Protein AF-P83469-F1 (afdb_monomer)

Foldseek 3Di:
DCDALQDDPNAGNDWACFSDDDPVDTFTGHSPDRYRPPDPD

Mean predicted aligned error: 5.3 Å

Sequence (41 aa):
CTTGPCCRQCKLKPAGTTCWKTSLTSHYCTGKSCDCPLYPG

Radius of gyration: 9.49 Å; Cα contacts (8 Å, |Δi|>4): 84; chains: 1; bounding box: 19×25×22 Å

InterPro domains:
  IPR001762 Disintegrin domain [PR00289] (1-19)
  IPR001762 Disintegrin domain [PR00289] (27-39)
  IPR036436 Disintegrin domain superfamily [G3DSA:4.10.70.10] (1-41)
  IPR036436 Disintegrin domain superfamily [SSF57552] (1-38)

Organism: Macrovipera lebetina obtusa (NCBI:txid209528)

Secondary structure (DSSP, 8-state):
--SSTTEETTEEPPTT-EEEE-SS-EEE--SS-SS-TT---

Nearest PDB structures (foldseek):
  2w9w-assembly1_A  TM=7.755E-01  e=1.973E-06  Protobothrops jerdonii
  2w9v-assembly1_A  TM=7.621E-01  e=2.764E-05  Protobothrops jerdonii
  2w9u-assembly1_A  TM=7.330E-01  e=4.345E-05  Protobothrops jerdonii
  6lsq-assembly1_A  TM=7.241E-01  e=8.876E-04  Echis carinatus
  1tej-assembly1_A  TM=8.946E-01  e=5.030E-03  Echis carinatus

Structure (mmCIF, N/CA/C/O backbone):
data_AF-P83469-F1
#
_entry.id   AF-P83469-F1
#
loop_
_atom_site.group_PDB
_atom_site.id
_atom_site.type_symbol
_atom_site.label_atom_id
_atom_site.label_alt_id
_atom_site.label_comp_id
_atom_site.label_asym_id
_atom_site.label_entity_id
_atom_site.label_seq_id
_atom_site.pdbx_PDB_ins_code
_atom_site.Cartn_x
_atom_site.Cartn_y
_atom_site.Cartn_z
_atom_site.occupancy
_atom_site.B_iso_or_equiv
_atom_site.auth_seq_id
_atom_site.auth_comp_id
_atom_site.auth_asym_id
_atom_site.auth_atom_id
_atom_site.pdbx_PDB_model_num
ATOM 1 N N . CYS A 1 1 ? -3.744 -8.064 3.892 1.00 74.94 1 CYS A N 1
ATOM 2 C CA . CYS A 1 1 ? -2.687 -7.456 3.053 1.00 74.94 1 CYS A CA 1
ATOM 3 C C . CYS A 1 1 ? -1.474 -7.212 3.934 1.00 74.94 1 CYS A C 1
ATOM 5 O O . CYS A 1 1 ? -1.673 -7.065 5.130 1.00 74.94 1 CYS A O 1
ATOM 7 N N . THR A 1 2 ? -0.255 -7.179 3.399 1.00 78.50 2 THR A N 1
ATOM 8 C CA . THR A 1 2 ? 0.963 -7.075 4.238 1.00 78.50 2 THR A CA 1
ATOM 9 C C . THR A 1 2 ? 1.758 -5.816 3.909 1.00 78.50 2 THR A C 1
ATOM 11 O O . THR A 1 2 ? 2.207 -5.111 4.805 1.00 78.50 2 THR A O 1
ATOM 14 N N . THR A 1 3 ? 1.842 -5.478 2.625 1.00 80.06 3 THR A N 1
ATOM 15 C CA . THR A 1 3 ? 2.490 -4.276 2.095 1.00 80.06 3 THR A CA 1
ATOM 16 C C . THR A 1 3 ? 1.635 -3.707 0.957 1.00 80.06 3 THR A C 1
ATOM 18 O O . THR A 1 3 ? 0.844 -4.431 0.352 1.00 80.06 3 THR A O 1
ATOM 21 N N . GLY A 1 4 ? 1.719 -2.395 0.718 1.00 84.12 4 GLY A N 1
ATOM 22 C CA . GLY A 1 4 ? 1.020 -1.718 -0.381 1.00 84.12 4 GLY A CA 1
ATOM 23 C C . GLY A 1 4 ? 0.258 -0.451 0.040 1.00 84.12 4 GLY A C 1
ATOM 24 O O . GLY A 1 4 ? -0.146 -0.318 1.199 1.00 84.12 4 GLY A O 1
ATOM 25 N N . PRO A 1 5 ? 0.028 0.492 -0.888 1.00 86.75 5 PRO A N 1
ATOM 26 C CA . PRO A 1 5 ? -0.586 1.796 -0.604 1.00 86.75 5 PRO A CA 1
ATOM 27 C C . PRO A 1 5 ? -2.053 1.699 -0.145 1.00 86.75 5 PRO A C 1
ATOM 29 O O . PRO A 1 5 ? -2.541 2.559 0.604 1.00 86.75 5 PRO A O 1
ATOM 32 N N . CYS A 1 6 ? -2.752 0.629 -0.532 1.00 88.50 6 CYS A N 1
ATOM 33 C CA . CYS A 1 6 ? -4.102 0.308 -0.071 1.00 88.50 6 CYS A CA 1
ATOM 34 C C . CYS A 1 6 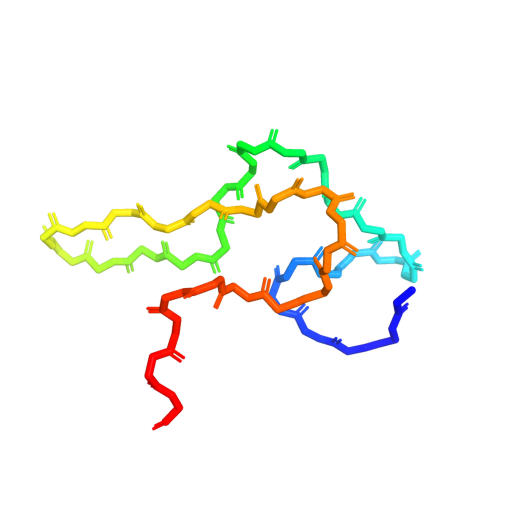? -4.142 -0.608 1.151 1.00 88.50 6 CYS A C 1
ATOM 36 O O . CYS A 1 6 ? -5.227 -0.995 1.582 1.00 88.50 6 CYS A O 1
ATOM 38 N N . CYS A 1 7 ? -2.994 -0.930 1.748 1.00 89.75 7 CYS A N 1
ATOM 39 C CA . CYS A 1 7 ? -2.933 -1.698 2.979 1.00 89.75 7 CYS A CA 1
ATOM 40 C C . CYS A 1 7 ? -2.737 -0.796 4.200 1.00 89.75 7 CYS A C 1
ATOM 42 O O . CYS A 1 7 ? -1.892 0.099 4.205 1.00 89.75 7 CYS A O 1
ATOM 44 N N . ARG A 1 8 ? -3.507 -1.029 5.264 1.00 88.38 8 ARG A N 1
ATOM 45 C CA . ARG A 1 8 ? -3.326 -0.361 6.556 1.00 88.38 8 ARG A CA 1
ATOM 46 C C . ARG A 1 8 ? -3.584 -1.353 7.683 1.00 88.38 8 ARG A C 1
ATOM 48 O O . ARG A 1 8 ? -4.658 -1.938 7.738 1.00 88.38 8 ARG A O 1
ATOM 55 N N . GLN A 1 9 ? -2.621 -1.517 8.593 1.00 87.25 9 GLN A N 1
ATOM 56 C CA . GLN A 1 9 ? -2.732 -2.437 9.741 1.00 87.25 9 GLN A CA 1
ATOM 57 C C . GLN A 1 9 ? -3.145 -3.860 9.324 1.00 87.25 9 GLN A C 1
ATOM 59 O O . GLN A 1 9 ? -4.099 -4.434 9.842 1.00 87.25 9 GLN A O 1
ATOM 64 N N . CYS A 1 10 ? -2.478 -4.392 8.302 1.00 85.88 10 CYS A N 1
ATOM 65 C CA . CYS A 1 10 ? -2.772 -5.690 7.695 1.00 85.88 10 CYS A CA 1
ATOM 66 C C . CYS A 1 10 ? -4.173 -5.847 7.053 1.00 85.88 10 CYS A C 1
ATOM 68 O O . CYS A 1 10 ? -4.515 -6.926 6.555 1.00 85.88 10 CYS A O 1
ATOM 70 N N . LYS A 1 11 ? -4.975 -4.775 6.993 1.00 88.81 11 LYS A N 1
ATOM 71 C CA . LYS A 1 11 ? -6.322 -4.734 6.405 1.00 88.81 11 LYS A CA 1
ATOM 72 C C . LYS A 1 11 ? -6.358 -3.894 5.133 1.00 88.81 11 LYS A C 1
ATOM 74 O O . LYS A 1 11 ? -5.637 -2.904 4.998 1.00 88.81 11 LYS A O 1
ATOM 79 N N . LEU A 1 12 ? -7.213 -4.293 4.197 1.00 88.50 12 LEU A N 1
ATOM 80 C CA . LEU A 1 12 ? -7.467 -3.512 2.992 1.00 88.50 12 LEU A CA 1
ATOM 81 C C . LEU A 1 12 ? -8.214 -2.234 3.370 1.00 88.50 12 LEU A C 1
ATOM 83 O O . LEU A 1 12 ? -9.209 -2.277 4.095 1.00 88.50 12 LEU A O 1
ATOM 87 N N . LYS A 1 13 ? -7.730 -1.093 2.879 1.00 89.50 13 LYS A N 1
ATOM 88 C CA . LYS A 1 13 ? -8.477 0.161 2.946 1.00 89.50 13 LYS A CA 1
ATOM 89 C C . LYS A 1 13 ? -9.773 0.003 2.135 1.00 89.50 13 LYS A C 1
ATOM 91 O O . LYS A 1 13 ? -9.747 -0.651 1.090 1.00 89.50 13 LYS A O 1
ATOM 96 N N . PRO A 1 14 ? -10.892 0.593 2.583 1.00 89.75 14 PRO A N 1
ATOM 97 C CA . PRO A 1 14 ? -12.155 0.502 1.863 1.00 89.75 14 PRO A CA 1
ATOM 98 C C . PRO A 1 14 ? -12.048 1.132 0.472 1.00 89.75 14 PRO A C 1
ATOM 100 O O . PRO A 1 14 ? -11.209 2.010 0.225 1.00 89.75 14 PRO A O 1
ATOM 103 N N . ALA A 1 15 ? -12.917 0.674 -0.431 1.00 89.38 15 ALA A N 1
ATOM 104 C CA . ALA A 1 15 ? -13.021 1.234 -1.769 1.00 89.38 15 ALA A CA 1
ATOM 105 C C . ALA A 1 15 ? -13.267 2.752 -1.696 1.00 89.38 15 ALA A C 1
ATOM 107 O O . ALA A 1 15 ? -14.030 3.211 -0.850 1.00 89.38 15 ALA A O 1
ATOM 108 N N . GLY A 1 16 ? -12.589 3.530 -2.542 1.00 87.69 16 GLY A N 1
ATOM 109 C CA . GLY A 1 16 ? -12.676 4.996 -2.520 1.00 87.69 16 GLY A CA 1
ATOM 110 C C . GLY A 1 16 ? -11.701 5.688 -1.560 1.00 87.69 16 GLY A C 1
ATOM 111 O O . GLY A 1 16 ? -11.659 6.914 -1.518 1.00 87.69 16 GLY A O 1
ATOM 112 N N . THR A 1 17 ? -10.866 4.951 -0.818 1.00 89.81 17 THR A N 1
ATOM 113 C CA . THR A 1 17 ? -9.778 5.578 -0.046 1.00 89.81 17 THR A CA 1
ATOM 114 C C . THR A 1 17 ? -8.638 5.980 -0.974 1.00 89.81 17 THR A C 1
ATOM 116 O O . THR A 1 17 ? -8.137 5.130 -1.704 1.00 89.81 17 THR A O 1
ATOM 119 N N . THR A 1 18 ? -8.176 7.231 -0.934 1.00 88.75 18 THR A N 1
ATOM 120 C CA . THR A 1 18 ? -7.042 7.674 -1.760 1.00 88.75 18 THR A CA 1
ATOM 121 C C . THR A 1 18 ? -5.781 6.873 -1.427 1.00 88.75 18 THR A C 1
ATOM 123 O O . THR A 1 18 ? -5.330 6.847 -0.277 1.00 88.75 18 THR A O 1
ATOM 126 N N . CYS A 1 19 ? -5.216 6.206 -2.431 1.00 88.06 19 CYS A N 1
ATOM 127 C CA . CYS A 1 19 ? -3.949 5.484 -2.327 1.00 88.06 19 CYS A CA 1
ATOM 128 C C . CYS A 1 19 ? -2.774 6.262 -2.892 1.00 88.06 19 CYS A C 1
ATOM 130 O O . CYS A 1 19 ? -1.665 6.130 -2.384 1.00 88.06 19 CYS A O 1
ATOM 132 N N . TRP A 1 20 ? -3.025 7.084 -3.905 1.00 84.88 20 TRP A N 1
ATOM 133 C CA . TRP A 1 20 ? -2.016 7.923 -4.526 1.00 84.88 20 TRP A CA 1
ATOM 134 C C . TRP A 1 20 ? -2.653 9.224 -4.991 1.00 84.88 20 TRP A C 1
ATOM 136 O O . TRP A 1 20 ? -3.807 9.232 -5.417 1.00 84.88 20 TRP A O 1
ATOM 146 N N . LYS A 1 21 ? -1.921 10.329 -4.911 1.00 85.44 21 LYS A N 1
ATOM 147 C CA . LYS A 1 21 ? -2.381 11.628 -5.400 1.00 85.44 21 LYS A CA 1
ATOM 148 C C . LYS A 1 21 ? -1.234 12.295 -6.138 1.00 85.44 21 LYS A C 1
ATOM 150 O O . LYS A 1 21 ? -0.176 12.514 -5.560 1.00 85.44 21 LYS A O 1
ATOM 155 N N . THR A 1 22 ? -1.460 12.616 -7.402 1.00 81.00 22 THR A N 1
ATOM 156 C CA . THR A 1 22 ? -0.610 13.517 -8.179 1.00 81.00 22 THR A CA 1
ATOM 157 C C . THR A 1 22 ? -1.263 14.897 -8.238 1.00 81.00 22 THR A C 1
ATOM 159 O O . THR A 1 22 ? -2.394 15.089 -7.783 1.00 81.00 22 THR A O 1
ATOM 162 N N . SER A 1 23 ? -0.568 15.870 -8.825 1.00 85.75 23 SER A N 1
ATOM 163 C CA . SER A 1 23 ? -1.131 17.197 -9.098 1.00 85.75 23 SER A CA 1
ATOM 164 C C . SER A 1 23 ? -2.328 17.151 -10.059 1.00 85.75 23 SER A C 1
ATOM 166 O O . SER A 1 23 ? -3.146 18.063 -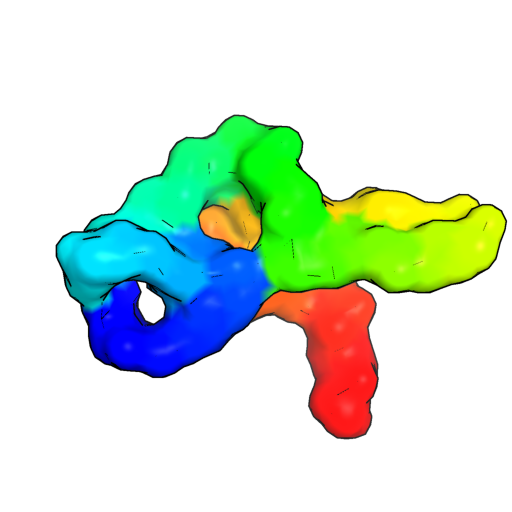10.047 1.00 85.75 23 SER A O 1
ATOM 168 N N . LEU A 1 24 ? -2.430 16.097 -10.880 1.00 83.75 24 LEU A N 1
ATOM 169 C CA . LEU A 1 24 ? -3.434 15.953 -11.939 1.00 83.75 24 LEU A CA 1
ATOM 170 C C . LEU A 1 24 ? -4.555 14.973 -11.578 1.00 83.75 24 LEU A C 1
ATOM 172 O O . LEU A 1 24 ? -5.689 15.154 -12.010 1.00 83.75 24 LEU A O 1
ATOM 176 N N . THR A 1 25 ? -4.259 13.918 -10.815 1.00 85.75 25 THR A N 1
ATOM 177 C CA . THR A 1 25 ? -5.219 12.841 -10.550 1.00 85.75 25 THR A CA 1
ATOM 178 C C . THR A 1 25 ? -5.040 12.217 -9.171 1.00 85.75 25 THR A C 1
ATOM 180 O O . THR A 1 25 ? -3.934 12.116 -8.638 1.00 85.75 25 THR A O 1
ATOM 183 N N . SER A 1 26 ? -6.155 11.797 -8.578 1.00 87.00 26 SER A N 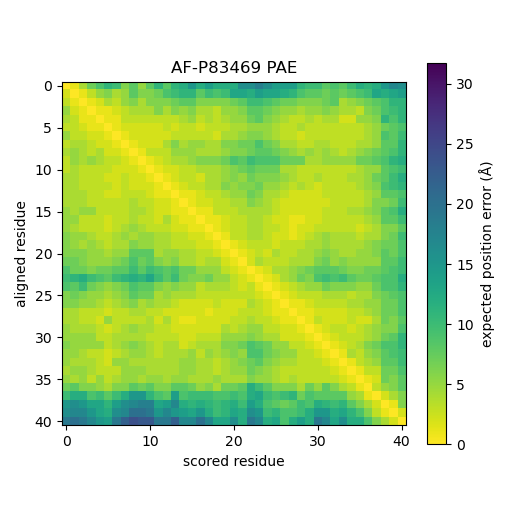1
ATOM 184 C CA . SER A 1 26 ? -6.170 10.990 -7.361 1.00 87.00 26 SER A CA 1
ATOM 185 C C . SER A 1 26 ? -6.576 9.570 -7.722 1.00 87.00 26 SER A C 1
ATOM 187 O O . SER A 1 26 ? -7.562 9.348 -8.420 1.00 87.00 26 SER A O 1
ATOM 189 N N . HIS A 1 27 ? -5.817 8.608 -7.224 1.00 87.62 27 HIS A N 1
ATOM 190 C CA . HIS A 1 27 ? -6.101 7.194 -7.370 1.00 87.62 27 HIS A CA 1
ATOM 191 C C . HIS A 1 27 ? -6.628 6.645 -6.058 1.00 87.62 27 HIS A C 1
ATOM 193 O O . HIS A 1 27 ? -6.173 7.011 -4.969 1.00 87.62 27 HIS A O 1
ATOM 199 N N . TYR A 1 28 ? -7.587 5.739 -6.179 1.00 89.44 28 TYR A N 1
ATOM 200 C CA . TYR A 1 28 ? -8.348 5.229 -5.057 1.00 89.44 28 TYR A CA 1
ATOM 201 C C . TYR A 1 28 ? -8.226 3.716 -4.964 1.00 89.44 28 TYR A C 1
ATOM 203 O O . TYR A 1 28 ? -8.131 3.007 -5.966 1.00 89.44 28 TYR A O 1
ATOM 211 N N . CYS A 1 29 ? -8.256 3.223 -3.734 1.00 89.81 29 CYS A N 1
ATOM 212 C CA . CYS A 1 29 ? -8.314 1.807 -3.443 1.00 89.81 29 CYS A CA 1
ATOM 213 C C . CYS A 1 29 ? -9.606 1.204 -3.974 1.00 89.81 29 CYS A C 1
ATOM 215 O O . CYS A 1 29 ? -10.669 1.820 -3.911 1.00 89.81 29 CYS A O 1
ATOM 217 N N . THR A 1 30 ? -9.520 -0.042 -4.429 1.00 88.88 30 THR A N 1
ATOM 218 C CA . THR A 1 30 ? -10.679 -0.824 -4.881 1.00 88.88 30 THR A CA 1
ATOM 219 C C . THR A 1 30 ? -11.382 -1.550 -3.737 1.00 88.88 30 THR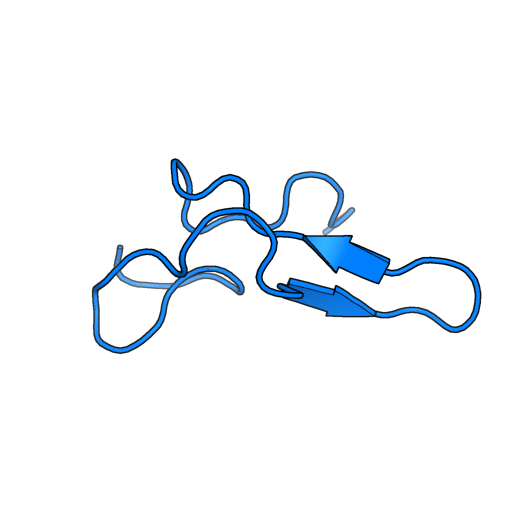 A C 1
ATOM 221 O O . THR A 1 30 ? -12.444 -2.128 -3.943 1.00 88.88 30 THR A O 1
ATOM 224 N N . GLY A 1 31 ? -10.776 -1.590 -2.543 1.00 86.06 31 GLY A N 1
ATOM 225 C CA . GLY A 1 31 ? -11.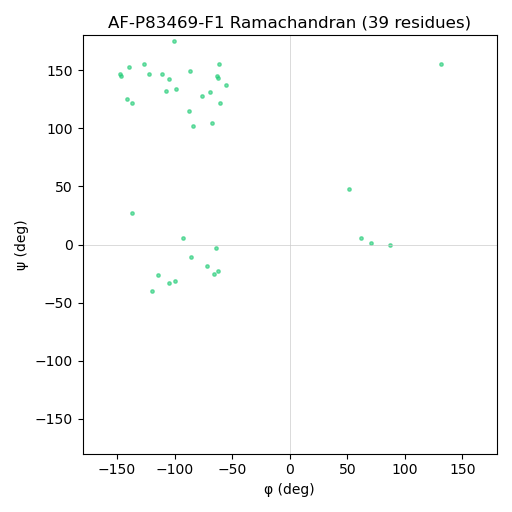230 -2.428 -1.428 1.00 86.06 31 GLY A CA 1
ATOM 226 C C . GLY A 1 31 ? -10.996 -3.927 -1.635 1.00 86.06 31 GLY A C 1
ATOM 227 O O . GLY A 1 31 ? -11.361 -4.719 -0.773 1.00 86.06 31 GLY A O 1
ATOM 228 N N . LYS A 1 32 ? -10.387 -4.319 -2.762 1.00 87.12 32 LYS A N 1
ATOM 229 C CA . LYS A 1 32 ? -10.128 -5.718 -3.135 1.00 87.12 32 LYS A CA 1
ATOM 230 C C . LYS A 1 32 ? -8.639 -6.055 -3.195 1.00 87.12 32 LYS A C 1
ATOM 232 O O . LYS A 1 32 ? -8.288 -7.207 -2.979 1.00 87.12 32 LYS A O 1
ATOM 237 N N . SER A 1 33 ? -7.779 -5.065 -3.453 1.00 85.56 33 SER A N 1
ATOM 238 C CA . SER A 1 33 ? -6.321 -5.238 -3.477 1.00 85.56 33 SER A CA 1
ATOM 239 C C . SER A 1 33 ? -5.586 -4.243 -2.576 1.00 85.56 33 SER A C 1
ATOM 241 O O . SER A 1 33 ? -6.088 -3.161 -2.261 1.00 85.56 33 SER A O 1
ATOM 243 N N . CYS A 1 34 ? -4.383 -4.647 -2.162 1.00 86.06 34 CYS A N 1
ATOM 244 C CA . CYS A 1 34 ? -3.385 -3.841 -1.458 1.00 86.06 34 CYS A CA 1
ATOM 245 C C . CYS A 1 34 ? -2.733 -2.807 -2.387 1.00 86.06 34 CYS A C 1
ATOM 247 O O . CYS A 1 34 ? -2.143 -1.836 -1.904 1.00 86.06 34 CYS A O 1
ATOM 249 N N . ASP A 1 35 ? -2.855 -3.022 -3.695 1.00 83.62 35 ASP A N 1
ATOM 250 C CA . ASP A 1 35 ? -2.273 -2.195 -4.741 1.00 83.62 35 ASP A CA 1
ATOM 251 C C . ASP A 1 35 ? -3.179 -1.022 -5.106 1.00 83.62 35 ASP A C 1
ATOM 253 O O . ASP A 1 35 ? -4.410 -1.094 -5.043 1.00 83.62 35 ASP A O 1
ATOM 257 N N . CYS A 1 36 ? -2.547 0.073 -5.517 1.00 83.44 36 CYS A N 1
ATOM 258 C CA . CYS A 1 36 ? -3.239 1.200 -6.117 1.00 83.44 36 CYS A CA 1
ATOM 259 C C . CYS A 1 36 ? -3.330 0.917 -7.627 1.00 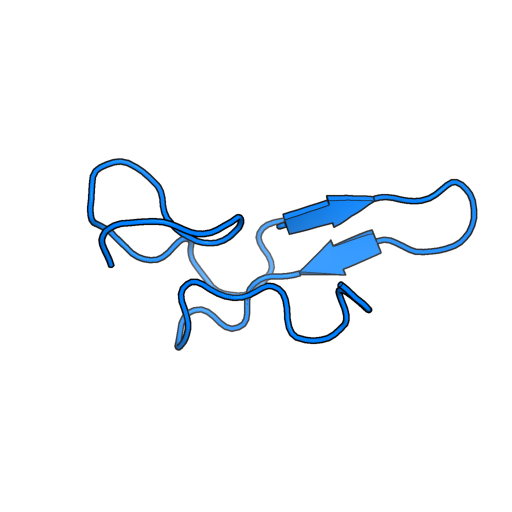83.44 36 CYS A C 1
ATOM 261 O O . CYS A 1 36 ? -2.285 0.852 -8.270 1.00 83.44 36 CYS A O 1
ATOM 263 N N . PRO A 1 37 ? -4.531 0.735 -8.209 1.00 74.38 37 PRO A N 1
ATOM 264 C CA . PRO A 1 37 ? -4.725 0.170 -9.557 1.00 74.38 37 PRO A CA 1
ATOM 265 C C . PRO A 1 37 ? -4.144 1.003 -10.716 1.00 74.38 37 PRO A C 1
ATOM 267 O O . PRO A 1 37 ? -4.225 0.591 -11.866 1.00 74.38 37 PRO A O 1
ATOM 270 N N . LEU A 1 38 ? -3.582 2.176 -10.427 1.00 69.69 38 LEU A N 1
ATOM 271 C CA . LEU A 1 38 ? -3.019 3.121 -11.390 1.00 69.69 38 LEU A CA 1
ATOM 272 C C . LEU A 1 38 ? -1.681 3.687 -10.896 1.00 69.69 38 LEU A C 1
ATOM 274 O O . LEU A 1 38 ? -1.324 4.811 -11.227 1.00 69.69 38 LEU A O 1
ATOM 278 N N . TYR A 1 39 ? -0.959 2.935 -10.067 1.00 60.34 39 TYR A N 1
ATOM 279 C CA . TYR A 1 39 ? 0.438 3.237 -9.788 1.00 60.34 39 TYR A CA 1
ATOM 280 C C . TYR A 1 39 ? 1.294 2.612 -10.899 1.00 60.34 39 TYR A C 1
ATOM 282 O O . TYR A 1 39 ? 1.468 1.391 -10.885 1.00 60.34 39 TYR A O 1
ATOM 290 N N . PRO A 1 40 ? 1.791 3.381 -11.888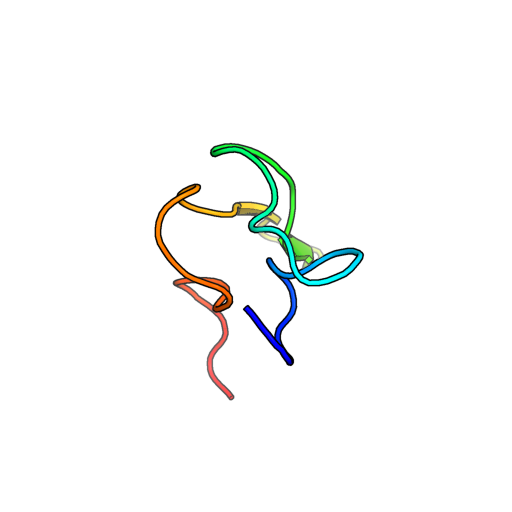 1.00 53.47 40 PRO A N 1
ATOM 291 C CA . PRO A 1 40 ? 2.919 2.920 -12.676 1.00 53.47 40 PRO A CA 1
ATOM 292 C C . PRO A 1 40 ? 4.107 2.897 -11.711 1.00 53.47 40 PRO A C 1
ATOM 294 O O . PRO A 1 40 ? 4.563 3.952 -11.275 1.00 53.47 40 PRO A O 1
ATOM 297 N N . GLY A 1 41 ? 4.499 1.701 -11.270 1.00 50.47 41 GLY A N 1
ATOM 298 C CA . GLY A 1 41 ? 5.743 1.520 -10.523 1.00 50.47 41 GLY A CA 1
ATOM 299 C C . GLY A 1 41 ? 6.938 2.064 -11.285 1.00 50.47 41 GLY A C 1
ATOM 300 O O . GLY A 1 41 ? 6.914 1.978 -12.534 1.00 50.47 41 GLY A O 1
#

pLDDT: mean 83.27, std 9.22, range [50.47, 89.81]

Solvent-accessible surface area (backbone atoms on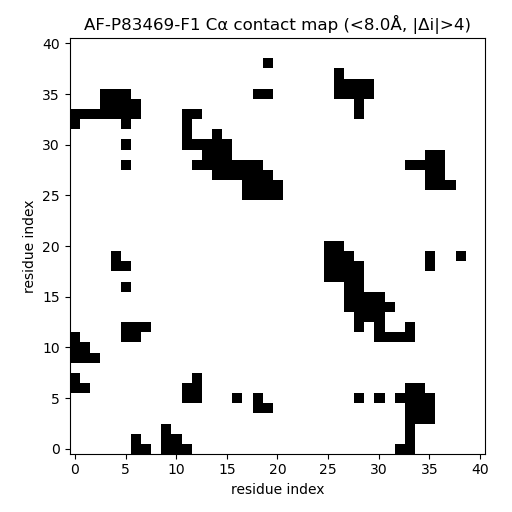ly — not comparable to full-atom values): 2432 Å² total; per-residue (Å²): 73,87,66,47,64,12,32,51,94,57,33,58,38,56,56,71,40,75,38,46,75,58,101,86,50,7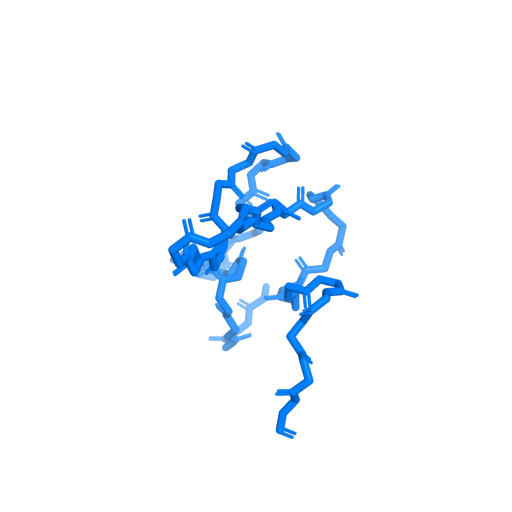6,41,45,12,70,44,80,42,23,53,39,92,80,62,83,126